Protein AF-A0A661VCV8-F1 (afdb_monomer)

Mean predicted aligned error: 9.8 Å

Radius of gyration: 23.18 Å; Cα contacts (8 Å, |Δi|>4): 156; chains: 1; bounding box: 42×39×89 Å

Foldseek 3Di:
DPPQWDACVVVVHQDDPVHNDHGQQQCAAPPPRHHPVPAPDDFDADSSHTHHPVRLLVVLVVQQVVLVVVVLVPPPCDDDAWRADSRRRDTDGDPPPDCVQVDQDWDWDQDPRNRDIDIDGHDDDDDDDDDDDD

pLDDT: mean 81.24, std 11.81, range [36.97, 94.0]

Nearest PDB structures (foldseek):
  7aoi-assembly1_Bh  TM=5.487E-01  e=4.243E+00  Trypanosoma brucei
  5hyn-assembly7_K  TM=3.309E-01  e=8.741E+00  Homo sapiens

Solvent-accessible surface area (backbone atoms only — not comparable to full-atom values): 8698 Å² total; per-residue (Å²): 131,86,76,80,60,73,25,31,73,83,69,73,47,77,76,44,102,85,48,73,48,60,31,79,88,64,39,27,22,75,84,80,57,52,40,64,88,76,51,94,62,83,55,50,80,47,100,92,46,29,37,42,53,73,59,47,54,47,51,40,48,53,45,23,54,59,39,53,73,66,46,54,91,76,52,80,69,81,59,95,74,45,49,53,38,87,64,50,64,50,76,38,73,68,64,86,84,51,67,72,76,78,43,77,44,75,44,82,42,73,36,88,80,72,74,47,73,44,79,45,76,42,83,80,87,87,86,88,86,86,78,83,88,127

Secondary structure (DSSP, 8-state):
--PPPP-HHHHTPPPBTTB----TTTSB-TTT--BGGG-SSPPEE-SS-EE-HHHHHHHHHHHHHHHHTT-GGGS----SSEEE-TTT-PEEEP-TT-GGGGSS-EEEEE-TTT--EEEEE-------------

Sequence (134 aa):
MKKDKKCYVCEGNTPTWIDHDRCEKHDVCLTCGINRKDLKEPPWGDEKGFVCKSCEEQTVKDKVDSFQATEPEEMDLYSNDKIICPNCGEEHESDGESTAFYSEDSHDFDCGECNTTFVVETRMSFSYQTSIKQ

Structure (mmCIF, N/CA/C/O backbone):
data_AF-A0A661VCV8-F1
#
_entry.id   AF-A0A661VCV8-F1
#
loop_
_atom_site.group_PDB
_atom_site.id
_atom_site.type_symbol
_atom_site.label_atom_id
_atom_site.label_alt_id
_atom_site.label_comp_id
_atom_site.label_asym_id
_atom_site.label_entity_id
_atom_site.label_seq_id
_atom_site.pdbx_PDB_ins_code
_atom_site.Cartn_x
_atom_site.Cartn_y
_atom_site.Cartn_z
_atom_site.occupancy
_atom_site.B_iso_or_equiv
_atom_site.auth_seq_id
_atom_site.auth_comp_id
_atom_site.auth_asym_id
_atom_site.auth_atom_id
_atom_site.pdbx_PDB_model_num
ATOM 1 N N . MET A 1 1 ? -18.941 14.059 36.357 1.00 36.97 1 MET A N 1
ATOM 2 C CA . MET A 1 1 ? -19.836 13.694 35.237 1.00 36.97 1 MET A CA 1
ATOM 3 C C . MET A 1 1 ? -18.977 13.642 33.982 1.00 36.97 1 MET A C 1
ATOM 5 O O . MET A 1 1 ? -18.518 14.691 33.550 1.00 36.97 1 MET A O 1
ATOM 9 N N . LYS A 1 2 ? -18.631 12.449 33.477 1.00 45.84 2 LYS A N 1
ATOM 10 C CA . LYS A 1 2 ? -17.920 12.336 32.194 1.00 45.84 2 LYS A CA 1
ATOM 11 C C . LYS A 1 2 ? -18.946 12.691 31.117 1.00 45.84 2 LYS A C 1
ATOM 13 O O . LYS A 1 2 ? -19.957 12.009 31.033 1.00 45.84 2 LYS A O 1
ATOM 18 N N . LYS A 1 3 ? -18.756 13.806 30.403 1.00 48.12 3 LYS A N 1
ATOM 19 C CA . LYS A 1 3 ? -19.598 14.147 29.249 1.00 48.12 3 LYS A CA 1
ATOM 20 C C . LYS A 1 3 ? -19.466 13.001 28.250 1.00 48.12 3 LYS A C 1
ATOM 22 O O . LYS A 1 3 ? -18.344 12.710 27.834 1.00 48.12 3 LYS A O 1
ATOM 27 N N . ASP A 1 4 ? -20.574 12.352 27.916 1.00 57.50 4 ASP A N 1
ATOM 28 C CA . ASP A 1 4 ? -20.608 11.393 26.820 1.00 57.50 4 ASP A CA 1
ATOM 29 C C . ASP A 1 4 ? -20.127 12.112 25.558 1.00 57.50 4 ASP A C 1
ATOM 31 O O . ASP A 1 4 ? -20.683 13.134 25.149 1.00 57.50 4 ASP A O 1
ATOM 35 N N . LYS A 1 5 ? -19.004 11.643 25.011 1.00 66.75 5 LYS A N 1
ATOM 36 C CA . LYS A 1 5 ? -18.430 12.191 23.784 1.00 66.75 5 LYS A CA 1
ATOM 37 C C . LYS A 1 5 ? -19.461 11.967 22.675 1.00 66.75 5 LYS A C 1
ATOM 39 O O . LYS A 1 5 ? -19.841 10.816 22.446 1.00 66.75 5 LYS A O 1
ATOM 44 N N . LYS A 1 6 ? -19.908 13.042 22.014 1.00 75.12 6 LYS A N 1
ATOM 45 C CA . LYS A 1 6 ? -20.776 12.955 20.833 1.00 75.12 6 LYS A CA 1
ATOM 46 C C . LYS A 1 6 ? -20.076 12.051 19.821 1.00 75.12 6 LYS A C 1
ATOM 48 O O . LYS A 1 6 ? -18.920 12.293 19.485 1.00 75.12 6 LYS A O 1
ATOM 53 N N . CYS A 1 7 ? -20.721 10.957 19.438 1.00 81.50 7 CYS A N 1
ATOM 54 C CA . CYS A 1 7 ? -20.131 9.957 18.561 1.00 81.50 7 CYS A CA 1
ATOM 55 C C . CYS A 1 7 ? -21.087 9.708 17.410 1.00 81.50 7 CYS A C 1
ATOM 57 O O . CYS A 1 7 ? -22.161 9.145 17.616 1.00 81.50 7 CYS A O 1
ATOM 59 N N . TYR A 1 8 ? -20.670 10.089 16.204 1.00 81.38 8 TYR A N 1
ATOM 60 C CA . TYR A 1 8 ? -21.520 9.979 15.021 1.00 81.38 8 TYR A CA 1
ATOM 61 C C . TYR A 1 8 ? -21.944 8.525 14.752 1.00 81.38 8 TYR A C 1
ATOM 63 O O . TYR A 1 8 ? -23.082 8.282 14.368 1.00 81.38 8 TYR A O 1
ATOM 71 N N . VAL A 1 9 ? -21.067 7.555 15.053 1.00 82.12 9 VAL A N 1
ATOM 72 C CA . VAL A 1 9 ? -21.351 6.117 14.917 1.00 82.12 9 VAL A CA 1
ATOM 73 C C . VAL A 1 9 ? -22.461 5.674 15.876 1.00 82.12 9 VAL A C 1
ATOM 75 O O . VAL A 1 9 ? -23.368 4.958 15.466 1.00 82.12 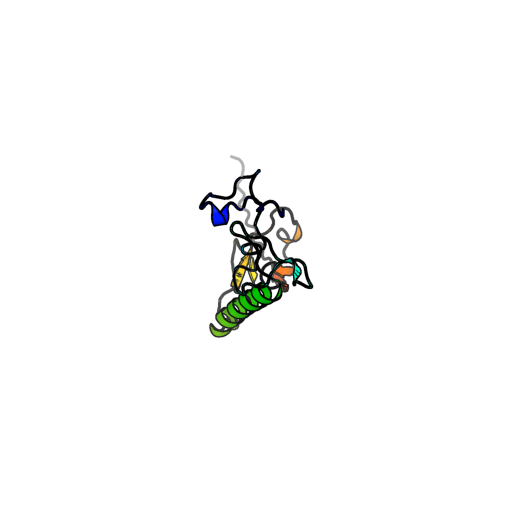9 VAL A O 1
ATOM 78 N N . CYS A 1 10 ? -22.440 6.131 17.137 1.00 84.12 10 CYS A N 1
ATOM 79 C CA . CYS A 1 10 ? -23.518 5.847 18.097 1.00 84.12 10 CYS A CA 1
ATOM 80 C C . CYS A 1 10 ? -24.856 6.448 17.649 1.00 84.12 10 CYS A C 1
ATOM 82 O O . CYS A 1 10 ? -25.910 5.886 17.927 1.00 84.12 10 CYS A O 1
ATOM 84 N N . GLU A 1 11 ? -24.801 7.618 17.016 1.00 82.06 11 GLU A N 1
ATOM 85 C CA . GLU A 1 11 ? -25.975 8.370 16.574 1.00 82.06 11 GLU A CA 1
ATOM 86 C C . GLU A 1 11 ? -26.508 7.894 15.213 1.00 82.06 11 GLU A C 1
ATOM 88 O O . GLU A 1 11 ? -27.559 8.360 14.783 1.00 82.06 11 GLU A O 1
ATOM 93 N N . GLY A 1 12 ? -25.810 6.971 14.539 1.00 77.75 12 GLY A N 1
ATOM 94 C CA . GLY A 1 12 ? -26.161 6.515 13.190 1.00 77.75 12 GLY A CA 1
ATOM 95 C C . GLY A 1 12 ? -25.997 7.595 12.116 1.00 77.75 12 GLY A C 1
ATOM 96 O O . GLY A 1 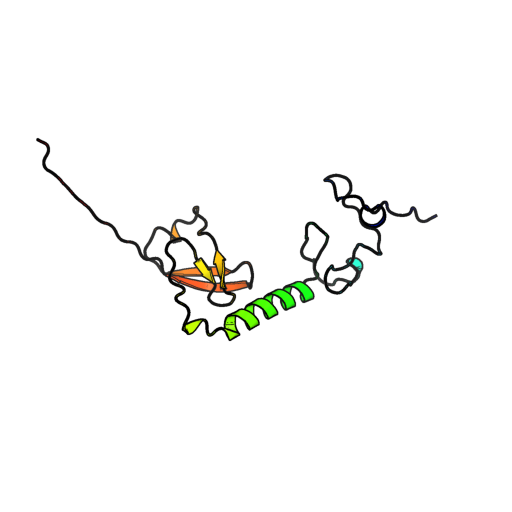12 ? -26.559 7.474 11.030 1.00 77.75 12 GLY A O 1
ATOM 97 N N . ASN A 1 13 ? -25.249 8.654 12.420 1.00 75.31 13 ASN A N 1
ATOM 98 C CA . ASN A 1 13 ? -24.971 9.746 11.499 1.00 75.31 13 ASN A CA 1
ATOM 99 C C . ASN A 1 13 ? -23.813 9.370 10.566 1.00 75.31 13 ASN A C 1
ATOM 101 O O . ASN A 1 13 ? -22.988 8.522 10.893 1.00 75.31 13 ASN A O 1
ATOM 105 N N . THR A 1 14 ? -23.717 10.013 9.406 1.00 70.06 14 THR A N 1
ATOM 106 C CA . THR A 1 14 ? -22.517 9.934 8.563 1.00 70.06 14 THR A CA 1
ATOM 107 C C . THR A 1 14 ? -21.473 10.940 9.049 1.00 70.06 14 THR A C 1
ATOM 109 O O . THR A 1 14 ? -21.850 12.043 9.460 1.00 70.06 14 THR A O 1
ATOM 112 N N . PRO A 1 15 ? -20.174 10.606 8.991 1.00 70.25 15 PRO A N 1
ATOM 113 C CA . PRO A 1 15 ? -19.125 11.542 9.364 1.00 70.25 15 PRO A CA 1
ATOM 114 C C . PRO A 1 15 ? -19.194 12.783 8.466 1.00 70.25 15 PRO A C 1
ATOM 116 O O . PRO A 1 15 ? -19.242 12.682 7.243 1.00 70.25 15 PRO A O 1
ATOM 119 N N . THR A 1 16 ? -19.221 13.964 9.077 1.00 67.38 16 THR A N 1
ATOM 120 C CA . THR A 1 16 ? -19.095 15.243 8.366 1.00 67.38 16 THR A CA 1
ATOM 121 C C . THR A 1 16 ? -17.765 15.872 8.741 1.00 67.38 16 THR A C 1
ATOM 123 O O . THR A 1 16 ? -17.287 15.626 9.843 1.00 67.38 16 THR A O 1
ATOM 126 N N . TRP A 1 17 ? -17.242 16.759 7.891 1.00 62.03 17 TRP A N 1
ATOM 127 C CA . TRP A 1 17 ? -16.016 17.544 8.112 1.00 62.03 17 TRP A CA 1
ATOM 128 C C . TRP A 1 17 ? -15.851 18.170 9.515 1.00 62.03 17 TRP A C 1
ATOM 130 O O . TRP A 1 17 ? -14.728 18.456 9.919 1.00 62.03 17 TRP A O 1
ATOM 140 N N . ILE A 1 18 ? -16.943 18.372 10.267 1.00 57.38 18 ILE A N 1
ATOM 141 C CA . ILE A 1 18 ? -16.952 18.960 11.618 1.00 57.38 18 ILE A CA 1
ATOM 142 C C . ILE A 1 18 ? -17.152 17.903 12.727 1.00 57.38 18 ILE A C 1
ATOM 144 O O . ILE A 1 18 ? -16.649 18.087 13.832 1.00 57.38 18 ILE A O 1
ATOM 148 N N . ASP A 1 19 ? -17.845 16.792 12.460 1.00 62.97 19 ASP A N 1
ATOM 149 C CA . ASP A 1 19 ? -18.248 15.780 13.455 1.00 62.97 19 ASP A CA 1
ATOM 150 C C . ASP A 1 19 ? -17.650 14.395 13.110 1.00 62.97 19 ASP A C 1
ATOM 152 O O . ASP A 1 19 ? -18.359 13.438 12.796 1.00 62.97 19 ASP A O 1
ATOM 156 N N . HIS A 1 20 ? -16.318 14.277 13.178 1.00 68.31 20 HIS A N 1
ATOM 157 C CA . HIS A 1 20 ? -15.589 12.998 13.057 1.00 68.31 20 HIS A CA 1
ATOM 158 C C . HIS A 1 20 ? -15.250 12.359 14.416 1.00 68.31 20 HIS A C 1
ATOM 160 O O . HIS A 1 20 ? -14.548 11.346 14.483 1.00 68.31 20 HIS A O 1
ATOM 166 N N . ASP A 1 21 ? -15.724 12.950 15.515 1.00 75.69 21 ASP A N 1
ATOM 167 C CA . ASP A 1 21 ? -15.408 12.487 16.860 1.00 75.69 21 ASP A CA 1
ATOM 168 C C . ASP A 1 21 ? -16.020 11.105 17.141 1.00 75.69 21 ASP A C 1
ATOM 170 O O . ASP A 1 21 ? -17.193 10.824 16.871 1.00 75.69 21 ASP A O 1
ATOM 174 N N . ARG A 1 22 ? -15.203 10.221 17.721 1.00 81.38 22 ARG A N 1
ATOM 175 C CA . ARG A 1 22 ? -15.603 8.875 18.144 1.00 81.38 22 ARG A CA 1
ATOM 176 C C . ARG A 1 22 ? -15.471 8.716 19.652 1.00 81.38 22 ARG A C 1
ATOM 178 O O . ARG A 1 22 ? -14.547 9.244 20.275 1.00 81.38 22 ARG A O 1
ATOM 185 N N . CYS A 1 23 ? -16.420 7.997 20.252 1.00 86.62 23 CYS A N 1
ATOM 186 C CA . CYS A 1 23 ? -16.311 7.575 21.645 1.00 86.62 23 CYS A CA 1
ATOM 187 C C . CYS A 1 23 ? -15.277 6.448 21.769 1.00 86.62 23 CYS A C 1
ATOM 189 O O . CYS A 1 23 ? -14.937 5.805 20.782 1.00 86.62 23 CYS A O 1
ATOM 191 N N . GLU A 1 24 ? -14.817 6.154 22.987 1.00 84.62 24 GLU A N 1
ATOM 192 C CA . GLU A 1 24 ? -13.804 5.109 23.217 1.00 84.62 24 GLU A CA 1
ATOM 193 C C . GLU A 1 24 ? -14.220 3.732 22.675 1.00 84.62 24 GLU A C 1
ATOM 195 O O . GLU A 1 24 ? -13.364 2.959 22.268 1.00 84.62 24 GLU A O 1
ATOM 200 N N . LYS A 1 25 ? -15.525 3.434 22.610 1.00 85.75 25 LYS A N 1
ATOM 201 C CA . LYS A 1 25 ? -16.030 2.173 22.046 1.00 85.75 25 LYS A CA 1
ATOM 202 C C . LYS A 1 25 ? -15.880 2.079 20.526 1.00 85.75 25 LYS A C 1
ATOM 204 O O . LYS A 1 25 ? -15.775 0.976 20.009 1.00 85.75 25 LYS A O 1
ATOM 209 N N . HIS A 1 26 ? -15.912 3.212 19.828 1.00 85.81 26 HIS A N 1
ATOM 210 C CA . HIS A 1 26 ? -15.831 3.272 18.366 1.00 85.81 26 HIS A CA 1
ATOM 211 C C . HIS A 1 26 ? -14.469 3.767 17.872 1.00 85.81 26 HIS A C 1
ATOM 213 O O . HIS A 1 26 ? -14.183 3.667 16.686 1.00 85.81 26 HIS A O 1
ATOM 219 N N . ASP A 1 27 ? -13.609 4.267 18.761 1.00 88.50 27 ASP A N 1
ATOM 220 C CA . ASP A 1 27 ? -12.214 4.598 18.462 1.00 88.50 27 ASP A CA 1
ATOM 221 C C . ASP A 1 27 ? -11.327 3.341 18.506 1.00 88.50 27 ASP A C 1
ATOM 223 O O . ASP A 1 27 ? -10.350 3.245 19.253 1.00 88.50 27 ASP A O 1
ATOM 227 N N . VAL A 1 28 ? -11.724 2.348 17.710 1.00 91.94 28 VAL A N 1
ATOM 228 C CA . VAL A 1 28 ? -11.111 1.022 17.618 1.00 91.94 28 VAL A CA 1
ATOM 229 C C . VAL A 1 28 ? -10.754 0.681 16.171 1.00 91.94 28 VAL A C 1
ATOM 231 O O . VAL A 1 28 ? -11.357 1.210 15.237 1.00 91.94 28 VAL A O 1
ATOM 234 N N . CYS A 1 29 ? -9.774 -0.204 15.987 1.00 93.00 29 CYS A N 1
ATOM 235 C CA . CYS A 1 29 ? -9.379 -0.707 14.674 1.00 93.00 29 CYS A CA 1
ATOM 236 C C . CYS A 1 29 ? -10.557 -1.421 14.006 1.00 93.00 29 CYS A C 1
ATOM 238 O O . CYS A 1 29 ? -11.195 -2.267 14.634 1.00 93.00 29 CYS A O 1
ATOM 240 N N . LEU A 1 30 ? -10.800 -1.125 12.728 1.00 90.81 30 LEU A N 1
ATOM 241 C CA . LEU A 1 30 ? -11.901 -1.713 11.958 1.00 90.81 30 LEU A CA 1
ATOM 242 C C . LEU A 1 30 ? -11.785 -3.239 11.813 1.00 90.81 30 LEU A C 1
ATOM 244 O O . LEU A 1 30 ? -12.805 -3.918 11.742 1.00 90.81 30 LEU A O 1
ATOM 248 N N . THR A 1 31 ? -10.561 -3.773 11.805 1.00 90.75 31 THR A N 1
ATOM 249 C CA . THR A 1 31 ? -10.299 -5.203 11.588 1.00 90.75 31 THR A CA 1
ATOM 250 C C . THR A 1 31 ? -10.249 -5.990 12.897 1.00 90.75 31 THR A C 1
ATOM 252 O O . THR A 1 31 ? -10.926 -7.004 13.038 1.00 90.75 31 THR A O 1
ATOM 255 N N . CYS A 1 32 ? -9.457 -5.540 13.877 1.00 92.44 32 CYS A N 1
ATOM 256 C CA . CYS A 1 32 ? -9.195 -6.311 15.102 1.00 92.44 32 CYS A CA 1
ATOM 257 C C . CYS A 1 32 ? -9.837 -5.739 16.373 1.00 92.44 32 CYS A C 1
ATOM 259 O O . CYS A 1 32 ? -9.795 -6.384 17.418 1.00 92.44 32 CYS A O 1
ATOM 261 N N . GLY A 1 33 ? -10.404 -4.530 16.321 1.00 91.12 33 GLY A N 1
ATOM 262 C CA . GLY A 1 33 ? -11.072 -3.910 17.467 1.00 91.12 33 GLY A CA 1
ATOM 263 C C . GLY A 1 33 ? -10.150 -3.365 18.566 1.00 91.12 33 GLY A C 1
ATOM 264 O O . GLY A 1 33 ? -10.651 -2.955 19.613 1.00 91.12 33 GLY A O 1
ATOM 265 N N . ILE A 1 34 ? -8.825 -3.324 18.368 1.00 92.81 34 ILE A N 1
ATOM 266 C CA . ILE A 1 34 ? -7.911 -2.689 19.336 1.00 92.81 34 ILE A CA 1
ATOM 267 C C . ILE A 1 34 ? -8.204 -1.190 19.454 1.00 92.81 34 ILE A C 1
ATOM 269 O O . ILE A 1 34 ? -8.436 -0.523 18.444 1.00 92.81 34 ILE A O 1
ATOM 273 N N . ASN A 1 35 ? -8.183 -0.643 20.670 1.00 92.38 35 ASN A N 1
ATOM 274 C CA . ASN A 1 35 ? -8.392 0.786 20.867 1.00 92.38 35 ASN A CA 1
ATOM 275 C C . ASN A 1 35 ? -7.199 1.589 20.345 1.00 92.38 35 ASN A C 1
ATOM 277 O O . ASN A 1 35 ? -6.049 1.195 20.535 1.00 92.38 35 ASN A O 1
ATOM 281 N N . ARG A 1 36 ? -7.460 2.761 19.756 1.00 88.81 36 ARG A N 1
ATOM 282 C CA . ARG A 1 36 ? -6.400 3.656 19.271 1.00 88.81 36 ARG A CA 1
ATOM 283 C C . ARG A 1 36 ? -5.382 4.004 20.359 1.00 88.81 36 ARG A C 1
ATOM 285 O O . ARG A 1 36 ? -4.204 4.157 20.057 1.00 88.81 36 ARG A O 1
ATOM 292 N N . LYS A 1 37 ? -5.823 4.106 21.618 1.00 90.00 37 LYS A N 1
ATOM 293 C CA . LYS A 1 37 ? -4.963 4.402 22.776 1.00 90.00 37 LYS A CA 1
ATOM 294 C C . LYS A 1 37 ? -3.982 3.280 23.120 1.00 90.00 37 LYS A C 1
ATOM 296 O O . LYS A 1 37 ? -2.956 3.561 23.730 1.00 90.00 37 LYS A O 1
ATOM 301 N N . ASP A 1 38 ? -4.300 2.047 22.738 1.00 92.62 38 ASP A N 1
ATOM 302 C CA . ASP A 1 38 ? -3.484 0.863 23.017 1.00 92.62 38 ASP A CA 1
ATOM 303 C C . ASP A 1 38 ? -2.494 0.561 21.876 1.00 92.62 38 ASP A C 1
ATOM 305 O O . ASP A 1 38 ? -1.712 -0.391 21.952 1.00 92.62 38 ASP A O 1
ATOM 309 N N . LEU A 1 39 ? -2.506 1.367 20.808 1.00 90.69 39 LEU A N 1
ATOM 310 C CA . LEU A 1 39 ? -1.574 1.237 19.696 1.00 90.69 39 LEU A CA 1
ATOM 311 C C . LEU A 1 39 ? -0.182 1.744 20.064 1.00 90.69 39 LEU A C 1
ATOM 313 O O . LEU A 1 39 ? -0.014 2.808 20.657 1.00 90.69 39 LEU A O 1
ATOM 317 N N . LYS A 1 40 ? 0.832 0.993 19.630 1.00 90.44 40 LYS A N 1
ATOM 318 C CA . LYS A 1 40 ? 2.243 1.390 19.740 1.00 90.44 40 LYS A CA 1
ATOM 319 C C . LYS A 1 40 ? 2.704 2.275 18.583 1.00 90.44 40 LYS A C 1
ATOM 321 O O . LYS A 1 40 ? 3.683 2.997 18.724 1.00 90.44 40 LYS A O 1
ATOM 326 N N . GLU A 1 41 ? 2.011 2.198 17.453 1.00 91.94 41 GLU A N 1
ATOM 327 C CA . GLU A 1 41 ? 2.378 2.838 16.192 1.00 91.94 41 GLU A CA 1
ATOM 328 C C . GLU A 1 41 ? 1.170 3.577 15.602 1.00 91.94 41 GLU A C 1
ATOM 330 O O . GLU A 1 41 ? 0.026 3.190 15.875 1.00 91.94 41 GLU A O 1
ATOM 335 N N . PRO A 1 42 ? 1.397 4.651 14.824 1.00 89.69 42 PRO A N 1
ATOM 336 C CA . PRO A 1 42 ? 0.313 5.403 14.209 1.00 89.69 42 PRO A CA 1
ATOM 337 C C . PRO A 1 42 ? -0.494 4.502 13.256 1.00 89.69 42 PRO A C 1
ATOM 339 O O . PRO A 1 42 ? 0.097 3.810 12.429 1.00 89.69 42 PRO A O 1
ATOM 342 N N . PRO A 1 43 ? -1.833 4.478 13.368 1.00 91.50 43 PRO A N 1
ATOM 343 C CA . PRO A 1 43 ? -2.676 3.710 12.463 1.00 91.50 43 PRO A CA 1
ATOM 344 C C . PRO A 1 43 ? -2.940 4.454 11.151 1.00 91.50 43 PRO A C 1
ATOM 346 O O . PRO A 1 43 ? -2.927 5.687 11.115 1.00 91.50 43 PRO A O 1
ATOM 349 N N . TRP A 1 44 ? -3.317 3.705 10.120 1.00 88.62 44 TRP A N 1
ATOM 350 C CA . TRP A 1 44 ? -3.799 4.249 8.854 1.00 88.62 44 TRP A CA 1
ATOM 351 C C . TRP A 1 44 ? -5.249 4.705 8.981 1.00 88.62 44 TRP A C 1
ATOM 353 O O . TRP A 1 44 ? -6.090 3.983 9.520 1.00 88.62 44 TRP A O 1
ATOM 363 N N . GLY A 1 45 ? -5.532 5.932 8.544 1.00 85.50 45 GLY A N 1
ATOM 364 C CA . GLY A 1 45 ? -6.876 6.503 8.558 1.00 85.50 45 GLY A CA 1
ATOM 365 C C . GLY A 1 45 ? -7.697 6.031 7.362 1.00 85.50 45 GLY A C 1
ATOM 366 O O . GLY A 1 45 ? -7.207 6.031 6.243 1.00 85.50 45 GLY A O 1
ATOM 367 N N . ASP A 1 46 ? -8.951 5.685 7.616 1.00 81.31 46 ASP A N 1
ATOM 368 C CA . ASP A 1 46 ? -9.954 5.317 6.620 1.00 81.31 46 ASP A CA 1
ATOM 369 C C . ASP A 1 46 ? -11.183 6.226 6.795 1.00 81.31 46 ASP A C 1
ATOM 371 O O . ASP A 1 46 ? -11.416 6.762 7.886 1.00 81.31 46 ASP A O 1
ATOM 375 N N . GLU A 1 47 ? -12.003 6.380 5.754 1.00 79.00 47 GLU A N 1
ATOM 376 C CA . GLU A 1 47 ? -13.265 7.131 5.813 1.00 79.00 47 GLU A CA 1
ATOM 377 C C . GLU A 1 47 ? -14.149 6.670 6.987 1.00 79.00 47 GLU A C 1
ATOM 379 O O . GLU A 1 47 ? -14.744 7.479 7.707 1.00 79.00 47 GLU A O 1
ATOM 384 N N . LYS A 1 48 ? -14.183 5.355 7.234 1.00 79.06 48 LYS A N 1
ATOM 385 C CA . LYS A 1 48 ? -14.981 4.730 8.297 1.00 79.06 48 LYS A CA 1
ATOM 386 C C . LYS A 1 48 ? -14.226 4.645 9.617 1.00 79.06 48 LYS A C 1
ATOM 388 O O . LYS A 1 48 ? -14.843 4.571 10.683 1.00 79.06 48 LYS A O 1
ATOM 393 N N . GLY A 1 49 ? -12.896 4.705 9.590 1.00 86.44 49 GLY A N 1
ATOM 394 C CA . GLY A 1 49 ? -12.111 4.730 10.812 1.00 86.44 49 GLY A CA 1
ATOM 395 C C . GLY A 1 49 ? -10.620 4.623 10.694 1.00 86.44 49 GLY A C 1
ATOM 396 O O . GLY A 1 49 ? -9.978 5.563 10.241 1.00 86.44 49 GLY A O 1
ATOM 397 N N . PHE A 1 50 ? -10.052 3.598 11.304 1.00 90.88 50 PHE A N 1
ATOM 398 C CA . PHE A 1 50 ? -8.630 3.361 11.180 1.00 90.88 50 PHE A CA 1
ATOM 399 C C . PHE A 1 50 ? -8.351 1.870 11.187 1.00 90.88 50 PHE A C 1
ATOM 401 O O . PHE A 1 50 ? -9.073 1.087 11.811 1.00 90.88 50 PHE A O 1
ATOM 408 N N . VAL A 1 51 ? -7.263 1.501 10.534 1.00 92.62 51 VAL A N 1
ATOM 409 C CA . VAL A 1 51 ? -6.702 0.158 10.576 1.00 92.62 51 VAL A CA 1
ATOM 410 C C . VAL A 1 51 ? -5.359 0.257 11.287 1.00 92.62 51 VAL A C 1
ATOM 412 O O . VAL A 1 51 ? -4.562 1.160 11.032 1.00 92.62 51 VAL A O 1
ATOM 415 N N . CYS A 1 52 ? -5.129 -0.610 12.274 1.00 94.00 52 CYS A N 1
ATOM 416 C CA . CYS A 1 52 ? -3.837 -0.644 12.947 1.00 94.00 52 CYS A CA 1
ATOM 417 C C . CYS A 1 52 ? -2.773 -1.215 12.011 1.00 94.00 52 CYS A C 1
ATOM 419 O O . CYS A 1 52 ? -3.079 -2.093 11.208 1.00 94.00 52 CYS A O 1
ATOM 421 N N . LYS A 1 53 ? -1.526 -0.766 12.173 1.00 91.50 53 LYS A N 1
ATOM 422 C CA . LYS A 1 53 ? -0.403 -1.167 11.320 1.00 91.50 53 LYS A CA 1
ATOM 423 C C . LYS A 1 53 ? -0.307 -2.682 11.118 1.00 91.50 53 LYS A C 1
ATOM 425 O O . LYS A 1 53 ? -0.290 -3.139 9.993 1.00 91.50 53 LYS A O 1
ATOM 430 N N . SER A 1 54 ? -0.407 -3.475 12.184 1.00 92.19 54 SER A N 1
ATOM 431 C CA . SER A 1 54 ? -0.361 -4.941 12.066 1.00 92.19 54 SER A CA 1
ATOM 432 C C . SER A 1 54 ? -1.492 -5.558 11.232 1.00 92.19 54 SER A C 1
ATOM 434 O O . SER A 1 54 ? -1.298 -6.598 10.613 1.00 92.19 54 SER A O 1
ATOM 436 N N . CYS A 1 55 ? -2.690 -4.963 11.233 1.00 92.94 55 CYS A N 1
ATOM 437 C CA . CYS A 1 55 ? -3.802 -5.445 10.408 1.00 92.94 55 CYS A CA 1
ATOM 438 C C . CYS A 1 55 ? -3.639 -5.017 8.951 1.00 92.94 55 CYS A C 1
ATOM 440 O O . CYS A 1 55 ? -4.030 -5.759 8.055 1.00 92.94 55 CYS A O 1
ATOM 442 N N . GLU A 1 56 ? -3.073 -3.836 8.723 1.00 91.25 56 GLU A N 1
ATOM 443 C CA . GLU A 1 56 ? -2.731 -3.369 7.385 1.00 91.25 56 GLU A CA 1
ATOM 444 C C . GLU A 1 56 ? -1.608 -4.230 6.790 1.00 91.25 56 GLU A C 1
ATOM 446 O O . GLU A 1 56 ? -1.827 -4.839 5.751 1.00 91.25 56 GLU A O 1
ATOM 451 N N . GLU A 1 57 ? -0.511 -4.453 7.517 1.00 90.81 57 GLU A N 1
ATOM 452 C CA . GLU A 1 57 ? 0.571 -5.370 7.123 1.00 90.81 57 GLU A CA 1
ATOM 453 C C . GLU A 1 57 ? 0.064 -6.788 6.819 1.00 90.81 57 GLU A C 1
ATOM 455 O O . GLU A 1 57 ? 0.509 -7.413 5.858 1.00 90.81 57 GLU A O 1
ATOM 460 N N . GLN A 1 58 ? -0.887 -7.307 7.606 1.00 91.44 58 GLN A N 1
ATOM 461 C CA . GLN A 1 58 ? -1.492 -8.610 7.326 1.00 91.44 58 GLN A CA 1
ATOM 462 C C . GLN A 1 58 ? -2.323 -8.588 6.038 1.00 91.44 58 GLN A C 1
ATOM 464 O O . GLN A 1 58 ? -2.233 -9.519 5.250 1.00 91.44 58 GLN A O 1
ATOM 469 N N . THR A 1 59 ? -3.091 -7.524 5.800 1.00 89.62 59 THR A N 1
ATOM 470 C CA . THR A 1 59 ? -3.898 -7.379 4.578 1.00 89.62 59 THR A CA 1
ATOM 471 C C . THR A 1 59 ? -3.005 -7.288 3.340 1.00 89.62 59 THR A C 1
ATOM 473 O O . THR A 1 59 ? -3.264 -7.952 2.337 1.00 89.62 59 THR A O 1
ATOM 476 N N . VAL A 1 60 ? -1.920 -6.513 3.425 1.00 89.94 60 VAL A N 1
ATOM 477 C CA . VAL A 1 60 ? -0.892 -6.418 2.381 1.00 89.94 60 VAL A CA 1
ATOM 478 C C . VAL A 1 60 ? -0.269 -7.786 2.128 1.00 89.94 60 VAL A C 1
ATOM 480 O O . VAL A 1 60 ? -0.152 -8.208 0.980 1.00 89.94 60 VAL A O 1
ATOM 483 N N . LYS A 1 61 ? 0.083 -8.510 3.194 1.00 91.62 61 LYS A N 1
ATOM 484 C CA . LYS A 1 61 ? 0.639 -9.855 3.081 1.00 91.62 61 LYS A CA 1
ATOM 485 C C . LYS A 1 61 ? -0.332 -10.823 2.410 1.00 91.62 61 LYS A C 1
ATOM 487 O O . LYS A 1 61 ? 0.078 -11.533 1.504 1.00 91.62 61 LYS A O 1
ATOM 492 N N . ASP A 1 62 ? -1.602 -10.823 2.800 1.00 90.62 62 ASP A N 1
ATOM 493 C CA . ASP A 1 62 ? -2.617 -11.697 2.206 1.00 90.62 62 ASP A CA 1
ATOM 494 C C . ASP A 1 62 ? -2.805 -11.396 0.706 1.00 90.62 62 ASP A C 1
ATOM 496 O O . ASP A 1 62 ? -2.960 -12.315 -0.099 1.00 90.62 62 ASP A O 1
ATOM 500 N N . LYS A 1 63 ? -2.734 -10.115 0.310 1.00 87.75 63 LYS A N 1
ATOM 501 C CA . LYS A 1 63 ? -2.763 -9.684 -1.098 1.00 87.75 63 LYS A CA 1
ATOM 502 C C . LYS A 1 63 ? -1.543 -10.192 -1.869 1.00 87.75 63 LYS A C 1
ATOM 504 O O . LYS A 1 63 ? -1.706 -10.759 -2.948 1.00 87.75 63 LYS A O 1
ATOM 509 N N . VAL A 1 64 ? -0.344 -10.029 -1.307 1.00 89.50 64 VAL A N 1
ATOM 510 C CA . VAL A 1 64 ? 0.907 -10.545 -1.887 1.00 89.50 64 VAL A CA 1
ATOM 511 C C . VAL A 1 64 ? 0.841 -12.063 -2.025 1.00 89.50 64 VAL A C 1
ATOM 513 O O . VAL A 1 64 ? 1.032 -12.573 -3.121 1.00 89.50 64 VAL A O 1
ATOM 516 N N . ASP A 1 65 ? 0.499 -12.787 -0.960 1.00 90.06 65 ASP A N 1
ATOM 517 C CA . ASP A 1 65 ? 0.418 -14.249 -0.964 1.00 90.06 65 ASP A CA 1
ATOM 518 C C . ASP A 1 65 ? -0.604 -14.741 -2.008 1.00 90.06 65 ASP A C 1
ATOM 520 O O . ASP A 1 65 ? -0.334 -15.688 -2.749 1.00 90.06 65 ASP A O 1
ATOM 524 N N . SER A 1 66 ? -1.753 -14.063 -2.129 1.00 87.38 66 SER A N 1
ATOM 525 C CA . SER A 1 66 ? -2.761 -14.373 -3.148 1.00 87.38 66 SER A CA 1
ATOM 526 C C . SER A 1 66 ? -2.261 -14.135 -4.573 1.00 87.38 66 SER A C 1
ATOM 528 O O . SER A 1 66 ? -2.623 -14.899 -5.464 1.00 87.38 66 SER A O 1
ATOM 530 N N . PHE A 1 67 ? -1.476 -13.085 -4.808 1.00 86.81 67 PHE A N 1
ATOM 531 C CA . PHE A 1 67 ? -0.912 -12.787 -6.123 1.00 86.81 67 PHE A CA 1
ATOM 532 C C . PHE A 1 67 ? 0.222 -13.759 -6.475 1.00 86.81 67 PHE A C 1
ATOM 534 O O . PHE A 1 67 ? 0.238 -14.339 -7.557 1.00 86.81 67 PHE A O 1
ATOM 541 N N . GLN A 1 68 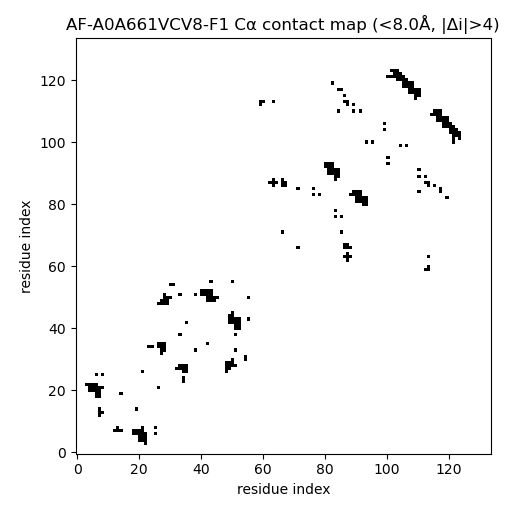? 1.127 -14.029 -5.537 1.00 84.00 68 GLN A N 1
ATOM 542 C CA . GLN A 1 68 ? 2.237 -14.966 -5.727 1.00 84.00 68 GLN A CA 1
ATOM 543 C C . GLN A 1 68 ? 1.746 -16.402 -5.971 1.00 84.00 68 GLN A C 1
ATOM 545 O O . GLN A 1 68 ? 2.352 -17.142 -6.742 1.00 84.00 68 GLN A O 1
ATOM 550 N N . ALA A 1 69 ? 0.602 -16.788 -5.396 1.00 85.50 69 ALA A N 1
ATOM 551 C CA . ALA A 1 69 ? -0.038 -18.074 -5.673 1.00 85.50 69 ALA A CA 1
ATOM 552 C C . ALA A 1 69 ? -0.537 -18.234 -7.124 1.00 85.50 69 ALA A C 1
ATOM 554 O O . ALA A 1 69 ? -0.888 -19.346 -7.515 1.00 85.50 69 ALA A O 1
ATOM 555 N N . THR A 1 70 ? -0.584 -17.153 -7.912 1.00 76.75 70 THR A N 1
ATOM 556 C CA . THR A 1 70 ? -0.986 -17.174 -9.329 1.00 76.75 70 THR A CA 1
ATOM 557 C C . THR A 1 70 ? 0.187 -17.270 -10.313 1.00 76.75 70 THR A C 1
ATOM 559 O O . THR A 1 70 ? -0.033 -17.101 -11.505 1.00 76.75 70 THR A O 1
ATOM 562 N N . GLU A 1 71 ? 1.402 -17.567 -9.830 1.00 67.12 71 GLU A N 1
ATOM 563 C CA . GLU A 1 71 ? 2.638 -17.685 -10.630 1.00 67.12 71 GLU A CA 1
ATOM 564 C C . GLU A 1 71 ? 2.926 -16.418 -11.464 1.00 67.12 71 GLU A C 1
ATOM 566 O O . GLU A 1 71 ? 2.845 -16.421 -12.691 1.00 67.12 71 GLU A O 1
ATOM 571 N N . PRO A 1 72 ? 3.284 -15.295 -10.812 1.00 62.03 72 PRO A N 1
ATOM 572 C CA . PRO A 1 72 ? 3.476 -14.009 -11.484 1.00 62.03 72 PRO A CA 1
ATOM 573 C C . PRO A 1 72 ? 4.632 -13.985 -12.488 1.00 62.03 72 PRO A C 1
ATOM 575 O O . PRO A 1 72 ? 4.667 -13.117 -13.352 1.00 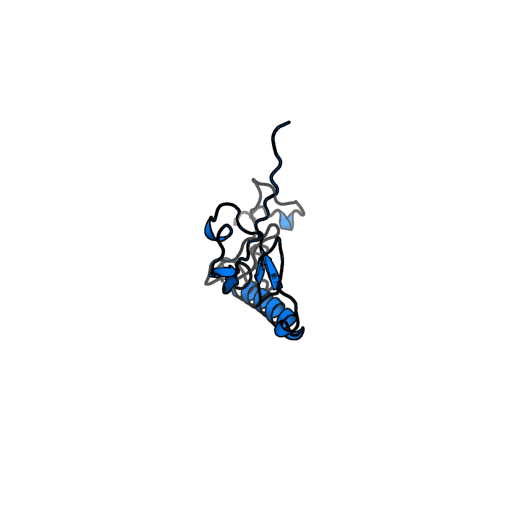62.03 72 PRO A O 1
ATOM 578 N N . GLU A 1 73 ? 5.552 -14.944 -12.413 1.00 61.44 73 GLU A N 1
ATOM 579 C CA . GLU A 1 73 ? 6.596 -15.158 -13.419 1.00 61.44 73 GLU A CA 1
ATOM 580 C C . GLU A 1 73 ? 6.048 -15.624 -14.783 1.00 61.44 73 GLU A C 1
ATOM 582 O O . GLU A 1 73 ? 6.718 -15.439 -15.799 1.00 61.44 73 GLU A O 1
ATOM 587 N N . GLU A 1 74 ? 4.818 -16.151 -14.830 1.00 59.62 74 GLU A N 1
ATOM 588 C CA . GLU A 1 74 ? 4.085 -16.421 -16.073 1.00 59.62 74 GLU A CA 1
ATOM 589 C C . GLU A 1 74 ? 3.161 -15.264 -16.497 1.00 59.62 74 GLU A C 1
ATOM 591 O O . GLU A 1 74 ? 2.619 -15.282 -17.607 1.00 59.62 74 GLU A O 1
ATOM 596 N N . MET A 1 75 ? 2.972 -14.243 -15.649 1.00 65.44 75 MET A N 1
ATOM 597 C CA . MET A 1 75 ? 2.195 -13.058 -16.010 1.00 65.44 75 MET A CA 1
ATOM 598 C C . MET A 1 75 ? 3.028 -12.107 -16.866 1.00 65.44 75 MET A C 1
ATOM 600 O O . MET A 1 75 ? 4.127 -11.693 -16.503 1.00 65.44 75 MET A O 1
ATOM 604 N N . ASP A 1 76 ? 2.462 -11.715 -18.006 1.00 73.94 76 ASP A N 1
ATOM 605 C CA . ASP A 1 76 ? 3.023 -10.651 -18.828 1.00 73.94 76 ASP A CA 1
ATOM 606 C C . ASP A 1 76 ? 2.796 -9.303 -18.129 1.00 73.94 76 ASP A C 1
ATOM 608 O O . ASP A 1 76 ? 1.747 -8.675 -18.265 1.00 73.94 76 ASP A O 1
ATOM 612 N N . LEU A 1 77 ? 3.779 -8.881 -17.330 1.00 81.19 77 LEU A N 1
ATOM 613 C CA . LEU A 1 77 ? 3.787 -7.579 -16.653 1.00 81.19 77 LEU A CA 1
ATOM 614 C C . LEU A 1 77 ? 4.169 -6.430 -17.602 1.00 81.19 77 LEU A C 1
ATOM 616 O O . LEU A 1 77 ? 4.349 -5.293 -17.163 1.00 81.19 77 LEU A O 1
ATOM 620 N N . TYR A 1 78 ? 4.302 -6.707 -18.904 1.00 81.88 78 TYR A N 1
ATOM 621 C CA . TYR A 1 78 ? 4.472 -5.680 -19.917 1.00 81.88 78 TYR A CA 1
ATOM 622 C C . TYR A 1 78 ? 3.179 -4.876 -20.082 1.00 81.88 78 TYR A C 1
ATOM 624 O O . TYR A 1 78 ? 2.144 -5.383 -20.512 1.00 81.88 78 TYR A O 1
ATOM 632 N N . SER A 1 79 ? 3.255 -3.581 -19.790 1.00 80.62 79 SER A N 1
ATOM 633 C CA . SER A 1 79 ? 2.162 -2.639 -20.002 1.00 80.62 79 SER A CA 1
ATOM 634 C C . SER A 1 79 ? 2.671 -1.368 -20.679 1.00 80.62 79 SER A C 1
ATOM 636 O O . SER A 1 79 ? 3.847 -1.022 -20.586 1.00 80.62 79 SER A O 1
ATOM 638 N N . ASN A 1 80 ? 1.783 -0.699 -21.419 1.00 76.00 80 ASN A N 1
ATOM 639 C CA . ASN A 1 80 ? 2.110 0.519 -22.168 1.00 76.00 80 ASN A CA 1
ATOM 640 C C . ASN A 1 80 ? 1.738 1.799 -21.410 1.00 76.00 80 ASN A C 1
ATOM 642 O O . ASN A 1 80 ? 2.203 2.875 -21.775 1.00 76.00 80 ASN A O 1
ATOM 646 N N . ASP A 1 81 ? 0.872 1.697 -20.404 1.00 79.88 81 ASP A N 1
ATOM 647 C CA . ASP A 1 81 ? 0.263 2.833 -19.710 1.00 79.88 81 ASP A CA 1
ATOM 648 C C . ASP A 1 81 ? 0.364 2.740 -18.184 1.00 79.88 81 ASP A C 1
ATOM 650 O O . ASP A 1 81 ? 0.121 3.733 -17.498 1.00 79.88 81 ASP A O 1
ATOM 654 N N . LYS A 1 82 ? 0.735 1.572 -17.644 1.00 85.94 82 LYS A N 1
ATOM 655 C CA . LYS A 1 82 ? 0.788 1.331 -16.199 1.00 85.94 82 LYS A CA 1
ATOM 656 C C . LYS A 1 82 ? 2.069 0.635 -15.782 1.00 85.94 82 LYS A C 1
ATOM 658 O O . LYS A 1 82 ? 2.649 -0.139 -16.537 1.00 85.94 82 LYS A O 1
ATOM 663 N N . ILE A 1 83 ? 2.459 0.868 -14.539 1.00 87.81 83 ILE A N 1
ATOM 664 C CA . ILE A 1 83 ? 3.545 0.153 -13.881 1.00 87.81 83 ILE A CA 1
ATOM 665 C C . ILE A 1 83 ? 2.901 -0.893 -12.980 1.00 87.81 83 ILE A C 1
ATOM 667 O O . ILE A 1 83 ? 2.221 -0.542 -12.019 1.00 87.81 83 ILE A O 1
ATOM 671 N N . ILE A 1 84 ? 3.092 -2.172 -13.287 1.00 89.50 84 ILE A N 1
ATOM 672 C CA . ILE A 1 84 ? 2.496 -3.260 -12.509 1.00 89.50 84 ILE A CA 1
ATOM 673 C C . ILE A 1 84 ? 3.530 -3.767 -11.507 1.00 89.50 84 ILE A C 1
ATOM 675 O O . ILE A 1 84 ? 4.626 -4.177 -11.891 1.00 89.50 84 ILE A O 1
ATOM 679 N N . CYS A 1 85 ? 3.196 -3.745 -10.217 1.00 90.69 85 CYS A N 1
ATOM 680 C CA . CYS A 1 85 ? 4.081 -4.250 -9.178 1.00 90.69 85 CYS A CA 1
ATOM 681 C C . CYS A 1 85 ? 4.234 -5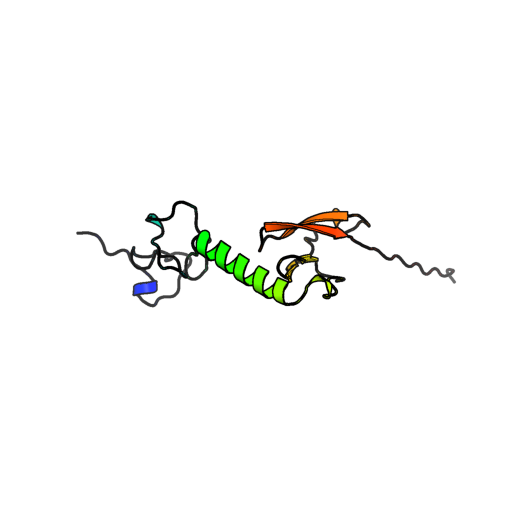.779 -9.301 1.00 90.69 85 CYS A C 1
ATOM 683 O O . CYS A 1 85 ? 3.251 -6.502 -9.121 1.00 90.69 85 CYS A O 1
ATOM 685 N N . PRO A 1 86 ? 5.456 -6.310 -9.489 1.00 89.44 86 PRO A N 1
ATOM 686 C CA . PRO A 1 86 ? 5.681 -7.750 -9.630 1.00 89.44 86 PRO A CA 1
ATOM 687 C C . PRO A 1 86 ? 5.484 -8.529 -8.322 1.00 89.44 86 PRO A C 1
ATOM 689 O O . PRO A 1 86 ? 5.454 -9.757 -8.331 1.00 89.44 86 PRO A O 1
ATOM 692 N N . ASN A 1 87 ? 5.377 -7.840 -7.181 1.00 89.06 87 ASN A N 1
ATOM 693 C CA . ASN A 1 87 ? 5.209 -8.484 -5.882 1.00 89.06 87 ASN A CA 1
ATOM 694 C C . ASN A 1 87 ? 3.734 -8.638 -5.479 1.00 89.06 87 ASN A C 1
ATOM 696 O O . ASN A 1 87 ? 3.354 -9.684 -4.958 1.00 89.06 87 ASN A O 1
ATOM 700 N N . CYS A 1 88 ? 2.905 -7.616 -5.714 1.00 90.00 88 CYS A N 1
ATOM 701 C CA . CYS A 1 88 ? 1.509 -7.594 -5.256 1.00 90.00 88 CYS A CA 1
ATOM 702 C C . CYS A 1 88 ? 0.465 -7.381 -6.364 1.00 90.00 88 CYS A C 1
ATOM 704 O O . CYS A 1 88 ? -0.728 -7.376 -6.061 1.00 90.00 88 CYS A O 1
ATOM 706 N N . GLY A 1 89 ? 0.896 -7.178 -7.614 1.00 88.31 89 GLY A N 1
ATOM 707 C CA . GLY A 1 89 ? 0.019 -6.959 -8.764 1.00 88.31 89 GLY A CA 1
ATOM 708 C C . GLY A 1 89 ? -0.643 -5.583 -8.829 1.00 88.31 89 GLY A C 1
ATOM 709 O O . GLY A 1 89 ? -1.498 -5.378 -9.684 1.00 88.31 89 GLY A O 1
ATOM 710 N N . GLU A 1 90 ? -0.293 -4.650 -7.938 1.00 90.56 90 GLU A N 1
ATOM 711 C CA . GLU A 1 90 ? -0.856 -3.298 -7.973 1.00 90.56 90 GLU A CA 1
ATOM 712 C C . GLU A 1 90 ? -0.475 -2.575 -9.265 1.00 90.56 90 GLU A C 1
ATOM 714 O O . GLU A 1 90 ? 0.691 -2.570 -9.664 1.00 90.56 90 GLU A O 1
ATOM 719 N N . GLU A 1 91 ? -1.457 -1.933 -9.889 1.00 90.75 91 GLU A N 1
ATOM 720 C CA . GLU A 1 91 ? -1.240 -1.064 -11.034 1.00 90.75 91 GLU A CA 1
ATOM 721 C C . GLU A 1 91 ? -1.017 0.374 -10.558 1.00 90.75 91 GLU A C 1
ATOM 723 O O . GLU A 1 91 ? -1.894 0.992 -9.959 1.00 90.75 91 GLU A O 1
ATOM 728 N N . HIS A 1 92 ? 0.143 0.932 -10.871 1.00 86.50 92 HIS A N 1
ATOM 729 C CA . HIS A 1 92 ? 0.460 2.326 -10.613 1.00 86.50 92 HIS A CA 1
ATOM 730 C C . HIS A 1 92 ? 0.356 3.135 -11.906 1.00 86.50 92 HIS A C 1
ATOM 732 O O . HIS A 1 92 ? 0.840 2.714 -12.962 1.00 86.50 92 HIS A O 1
ATOM 738 N N . GLU A 1 93 ? -0.245 4.321 -11.823 1.00 82.06 93 GLU A N 1
ATOM 739 C CA . GLU A 1 93 ? -0.109 5.314 -12.886 1.00 82.06 93 GLU A CA 1
ATOM 740 C C . GLU A 1 93 ? 1.331 5.842 -12.886 1.00 82.06 93 GLU A C 1
ATOM 742 O O . GLU A 1 93 ? 1.910 6.078 -11.821 1.00 82.06 93 GLU A O 1
ATOM 747 N N . SER A 1 94 ? 1.933 6.022 -14.068 1.00 69.38 94 SER A N 1
ATOM 748 C CA . SER A 1 94 ? 3.222 6.709 -14.136 1.00 69.38 94 SER A CA 1
ATOM 749 C C . SER A 1 94 ? 2.997 8.144 -13.674 1.00 69.38 94 SER A C 1
ATOM 751 O O . SER A 1 94 ? 2.216 8.867 -14.301 1.00 69.38 94 SER A O 1
ATOM 753 N N . ASP A 1 95 ? 3.653 8.561 -12.596 1.00 62.72 95 ASP A N 1
ATOM 754 C CA . ASP A 1 95 ? 3.571 9.946 -12.150 1.00 62.72 95 ASP A CA 1
ATOM 755 C C . ASP A 1 95 ? 4.159 10.833 -13.256 1.00 62.72 95 ASP A C 1
ATOM 757 O O . ASP A 1 95 ? 5.370 10.842 -13.501 1.00 62.72 95 ASP A O 1
ATOM 761 N N . GLY A 1 96 ? 3.279 11.507 -14.002 1.00 52.97 96 GLY A N 1
ATOM 762 C CA . GLY A 1 96 ? 3.610 12.204 -15.247 1.00 52.97 96 GLY A CA 1
ATOM 763 C C . GLY A 1 96 ? 4.607 13.355 -15.077 1.00 52.97 96 GLY A C 1
ATOM 764 O O . GLY A 1 96 ? 5.053 13.920 -16.075 1.00 52.97 96 GLY A O 1
ATOM 765 N N . GLU A 1 97 ? 4.960 13.688 -13.833 1.00 50.81 97 GLU A N 1
ATOM 766 C CA . GLU A 1 97 ? 5.962 14.680 -13.442 1.00 50.81 97 GLU A CA 1
ATOM 767 C C . GLU A 1 97 ? 7.407 14.155 -13.522 1.00 50.81 97 GLU A C 1
ATOM 769 O O . GLU A 1 97 ? 8.346 14.947 -13.640 1.00 50.81 97 GLU A O 1
ATOM 774 N N . SER A 1 98 ? 7.627 12.835 -13.480 1.00 59.25 98 SER A N 1
ATOM 775 C CA . SER A 1 98 ? 8.982 12.281 -13.496 1.00 59.25 98 SER A CA 1
ATOM 776 C C . SER A 1 98 ? 9.498 12.116 -14.925 1.00 59.25 98 SER A C 1
ATOM 778 O O . SER A 1 98 ? 9.021 11.288 -15.703 1.00 59.25 98 SER A O 1
ATOM 780 N N . THR A 1 99 ? 10.553 12.862 -15.270 1.00 59.62 99 THR A N 1
ATOM 781 C CA . THR A 1 99 ? 11.243 12.726 -16.564 1.00 59.62 99 THR A CA 1
ATOM 782 C C . THR A 1 99 ? 11.889 11.352 -16.758 1.00 59.62 99 THR A C 1
ATOM 784 O O . THR A 1 99 ? 12.240 11.020 -17.885 1.00 59.62 99 THR A O 1
ATOM 787 N N . ALA A 1 100 ? 12.034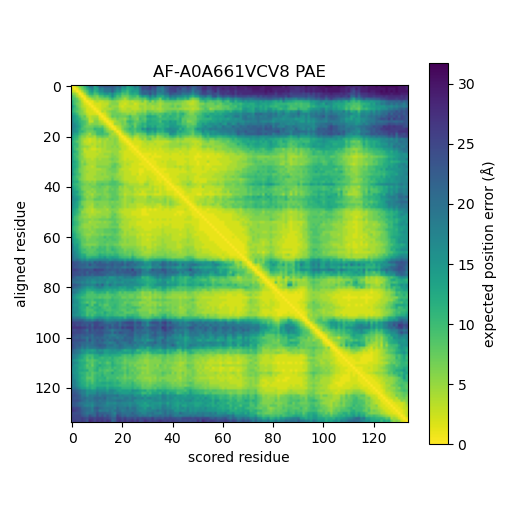 10.557 -15.688 1.00 62.00 100 ALA A N 1
ATOM 788 C CA . ALA A 1 100 ? 12.608 9.211 -15.732 1.00 62.00 100 ALA A CA 1
ATOM 789 C C . ALA A 1 100 ? 11.762 8.225 -16.556 1.00 62.00 100 ALA A C 1
ATOM 791 O O . ALA A 1 100 ? 12.299 7.250 -17.069 1.00 62.00 100 ALA A O 1
ATOM 792 N N . PHE A 1 101 ? 10.463 8.497 -16.736 1.00 67.25 101 PHE A N 1
ATOM 793 C CA . PHE A 1 101 ? 9.591 7.674 -17.582 1.00 67.25 101 PHE A CA 1
ATOM 794 C C . PHE A 1 101 ? 9.619 8.069 -19.068 1.00 67.25 101 PHE A C 1
ATOM 796 O O . PHE A 1 101 ? 9.063 7.362 -19.906 1.00 67.25 101 PHE A O 1
ATOM 803 N N . TYR A 1 102 ? 10.271 9.188 -19.407 1.00 67.00 102 TYR A N 1
ATOM 804 C CA . TYR A 1 102 ? 10.385 9.713 -20.774 1.00 67.00 102 TYR A CA 1
ATOM 805 C C . TYR A 1 102 ? 11.781 9.506 -21.386 1.00 67.00 102 TYR A C 1
ATOM 807 O O . TYR A 1 102 ? 12.116 10.141 -22.390 1.00 67.00 102 TYR A O 1
ATOM 815 N N . SER A 1 103 ? 12.601 8.642 -20.789 1.00 68.38 103 SER A N 1
ATOM 816 C CA . SER A 1 103 ? 13.858 8.148 -21.355 1.00 68.38 103 SER A CA 1
ATOM 817 C C . SER A 1 103 ? 13.857 6.620 -21.370 1.00 68.38 103 SER A C 1
ATOM 819 O O . SER A 1 103 ? 13.101 6.005 -20.624 1.00 68.38 103 SER A O 1
ATOM 821 N N . GLU A 1 104 ? 14.642 5.998 -22.253 1.00 76.75 104 GLU A N 1
ATOM 822 C CA . GLU A 1 104 ? 14.848 4.542 -22.261 1.00 76.75 104 GLU A CA 1
ATOM 823 C C . GLU A 1 104 ? 15.903 4.172 -21.217 1.00 76.75 104 GLU A C 1
ATOM 825 O O . GLU A 1 104 ? 17.092 4.113 -21.528 1.00 76.75 104 GLU A O 1
ATOM 830 N N . ASP A 1 105 ? 15.472 3.959 -19.977 1.00 78.81 105 ASP A N 1
ATOM 831 C CA . ASP A 1 105 ? 16.346 3.664 -18.847 1.00 78.81 105 ASP A CA 1
ATOM 832 C C . ASP A 1 105 ? 15.670 2.686 -17.874 1.00 78.81 105 ASP A C 1
ATOM 834 O O . ASP A 1 105 ? 14.463 2.436 -17.918 1.00 78.81 105 ASP A O 1
ATOM 838 N N . SER A 1 106 ? 16.469 2.131 -16.967 1.00 84.19 106 SER A N 1
ATOM 839 C CA . SER A 1 106 ? 15.974 1.367 -15.825 1.00 84.19 106 SER A CA 1
ATOM 840 C C . SER A 1 106 ? 15.966 2.256 -14.589 1.00 84.19 106 SER A C 1
ATOM 842 O O . SER A 1 106 ? 16.954 2.943 -14.318 1.00 84.19 106 SER A O 1
ATOM 844 N N . HIS A 1 107 ? 14.889 2.228 -13.812 1.00 84.75 107 HIS A N 1
ATOM 845 C CA . HIS A 1 107 ? 14.815 2.972 -12.558 1.00 84.75 107 HIS A CA 1
ATOM 846 C C . HIS A 1 107 ? 14.089 2.184 -11.472 1.00 84.75 107 HIS A C 1
ATOM 848 O O . HIS A 1 107 ? 13.225 1.352 -11.750 1.00 84.75 107 HIS A O 1
ATOM 854 N N . ASP A 1 108 ? 14.467 2.463 -10.228 1.00 89.62 108 ASP A N 1
ATOM 855 C CA . ASP A 1 108 ? 13.819 1.893 -9.056 1.00 89.62 108 ASP A CA 1
ATOM 856 C C . ASP A 1 108 ? 12.453 2.558 -8.854 1.00 89.62 108 ASP A C 1
ATOM 858 O O . ASP A 1 108 ? 12.318 3.783 -8.924 1.00 89.62 108 ASP A O 1
ATOM 862 N N . PHE A 1 109 ? 11.442 1.737 -8.596 1.00 87.75 109 PHE A N 1
ATOM 863 C CA . PHE A 1 109 ? 10.080 2.148 -8.304 1.00 87.75 109 PHE A CA 1
ATOM 864 C C . PHE A 1 109 ? 9.629 1.521 -6.988 1.00 87.75 109 PHE A C 1
ATOM 866 O O . PHE A 1 109 ? 9.699 0.303 -6.809 1.00 87.75 109 PHE A O 1
ATOM 873 N N . ASP A 1 110 ? 9.134 2.354 -6.077 1.00 90.75 110 ASP A N 1
ATOM 874 C CA . ASP A 1 110 ? 8.613 1.922 -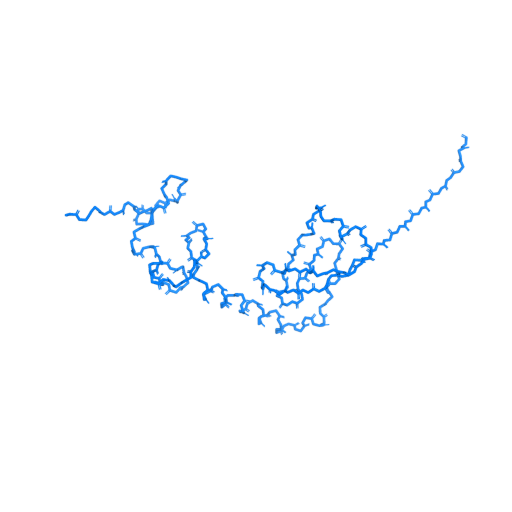4.785 1.00 90.75 110 ASP A CA 1
ATOM 875 C C . ASP A 1 110 ? 7.098 1.707 -4.869 1.00 90.75 110 ASP A C 1
ATOM 877 O O . ASP A 1 110 ? 6.325 2.646 -5.065 1.00 90.75 110 ASP A O 1
ATOM 881 N N . CYS A 1 111 ? 6.648 0.465 -4.684 1.00 90.19 111 CYS A N 1
ATOM 882 C CA . CYS A 1 111 ? 5.222 0.174 -4.574 1.00 90.19 111 CYS A CA 1
ATOM 883 C C . CYS A 1 111 ? 4.669 0.733 -3.256 1.00 90.19 111 CYS A C 1
ATOM 885 O O . CYS A 1 111 ? 4.986 0.204 -2.192 1.00 90.19 111 CYS A O 1
ATOM 887 N N . GLY A 1 112 ? 3.792 1.738 -3.319 1.00 87.25 112 GLY A N 1
ATOM 888 C CA . GLY A 1 112 ? 3.137 2.302 -2.130 1.00 87.25 112 GLY A CA 1
ATOM 889 C C . GLY A 1 112 ? 2.184 1.344 -1.400 1.00 87.25 112 GLY A C 1
ATOM 890 O O . GLY A 1 112 ? 1.862 1.586 -0.242 1.00 87.25 112 GLY A O 1
ATOM 891 N N . GLU A 1 113 ? 1.764 0.253 -2.048 1.00 88.69 113 GLU A N 1
ATOM 892 C CA . GLU A 1 113 ? 0.838 -0.729 -1.466 1.00 88.69 113 GLU A CA 1
ATOM 893 C C . GLU A 1 113 ? 1.557 -1.838 -0.694 1.00 88.69 113 GLU A C 1
ATOM 895 O O . GLU A 1 113 ? 1.125 -2.221 0.388 1.00 88.69 113 GLU A O 1
ATOM 900 N N . CYS A 1 114 ? 2.650 -2.388 -1.236 1.0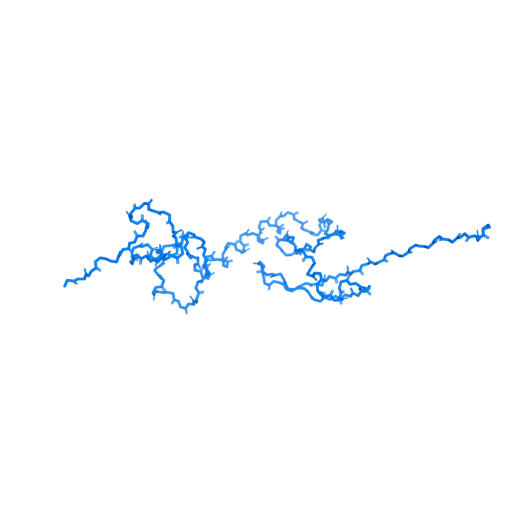0 90.44 114 CYS A N 1
ATOM 901 C CA . CYS A 1 114 ? 3.384 -3.484 -0.594 1.00 90.44 114 CYS A CA 1
ATOM 902 C C . CYS A 1 114 ? 4.795 -3.106 -0.129 1.00 90.44 114 CYS A C 1
ATOM 904 O O . CYS A 1 114 ? 5.553 -3.982 0.294 1.00 90.44 114 CYS A O 1
ATOM 906 N N . ASN A 1 115 ? 5.167 -1.825 -0.232 1.00 88.06 115 ASN A N 1
ATOM 907 C CA . ASN A 1 115 ? 6.471 -1.265 0.142 1.00 88.06 115 ASN A CA 1
ATOM 908 C C . ASN A 1 115 ? 7.668 -2.023 -0.451 1.00 88.06 115 ASN A C 1
ATOM 910 O O . ASN A 1 115 ? 8.736 -2.107 0.154 1.00 88.06 115 ASN A O 1
ATOM 914 N N . THR A 1 116 ? 7.479 -2.627 -1.624 1.00 90.56 116 THR A N 1
ATOM 915 C CA . THR A 1 116 ? 8.536 -3.339 -2.344 1.00 90.56 116 THR A CA 1
ATOM 916 C C . THR A 1 116 ? 9.094 -2.435 -3.427 1.00 90.56 116 THR A C 1
ATOM 918 O O . THR A 1 116 ? 8.335 -1.940 -4.259 1.00 90.56 116 THR A O 1
ATOM 921 N N . THR A 1 117 ? 10.412 -2.262 -3.427 1.00 92.00 117 THR A N 1
ATOM 922 C CA . THR A 1 117 ? 11.144 -1.600 -4.507 1.00 92.00 117 THR A CA 1
ATOM 923 C C . THR A 1 117 ? 11.420 -2.601 -5.625 1.00 92.00 117 THR A C 1
ATOM 925 O O . THR A 1 117 ? 11.917 -3.700 -5.363 1.00 92.00 117 THR A O 1
ATOM 928 N N . PHE A 1 118 ? 11.111 -2.240 -6.866 1.00 89.69 118 PHE A N 1
ATOM 929 C CA . PHE A 1 118 ? 11.389 -3.050 -8.051 1.00 89.69 118 PHE A CA 1
ATOM 930 C C . PHE A 1 118 ? 11.882 -2.182 -9.206 1.00 89.69 118 PHE A C 1
ATOM 932 O O . PHE A 1 118 ? 11.709 -0.968 -9.200 1.00 89.69 118 PHE A O 1
ATOM 939 N N . VAL A 1 119 ? 12.514 -2.809 -10.196 1.00 90.19 119 VAL A N 1
ATOM 940 C CA . VAL A 1 119 ? 13.063 -2.102 -11.356 1.00 90.19 119 VAL A CA 1
ATOM 941 C C . VAL A 1 119 ? 12.011 -2.022 -12.454 1.00 90.19 119 VAL A C 1
ATOM 943 O O . VAL A 1 119 ? 11.432 -3.039 -12.837 1.00 90.19 119 VAL A O 1
ATOM 946 N N . VAL A 1 120 ? 11.805 -0.823 -12.987 1.00 88.19 120 VAL A N 1
ATOM 947 C CA . VAL A 1 120 ? 10.991 -0.566 -14.177 1.00 88.19 120 VAL A CA 1
ATOM 948 C C . VAL A 1 120 ? 11.925 -0.278 -15.344 1.00 88.19 120 VAL A C 1
ATOM 950 O O . VAL A 1 120 ? 12.804 0.575 -15.242 1.00 88.19 120 VAL A O 1
ATOM 953 N N . GLU A 1 121 ? 11.735 -0.989 -16.454 1.00 87.06 121 GLU A N 1
ATOM 954 C CA . GLU A 1 121 ? 12.421 -0.723 -17.720 1.00 87.06 121 GLU A CA 1
ATOM 955 C C . GLU A 1 121 ? 11.471 -0.001 -18.678 1.00 87.06 121 GLU A C 1
ATOM 957 O O . GLU A 1 121 ? 10.430 -0.540 -19.060 1.00 87.06 121 GLU A O 1
ATOM 962 N N . THR A 1 122 ? 11.834 1.203 -19.107 1.00 84.75 122 THR A N 1
ATOM 963 C CA . THR A 1 122 ? 11.064 1.966 -20.096 1.00 84.75 122 THR A CA 1
ATOM 964 C C . THR A 1 122 ? 11.601 1.729 -21.503 1.00 84.75 122 THR A C 1
ATOM 966 O O . THR A 1 122 ? 12.806 1.676 -21.741 1.00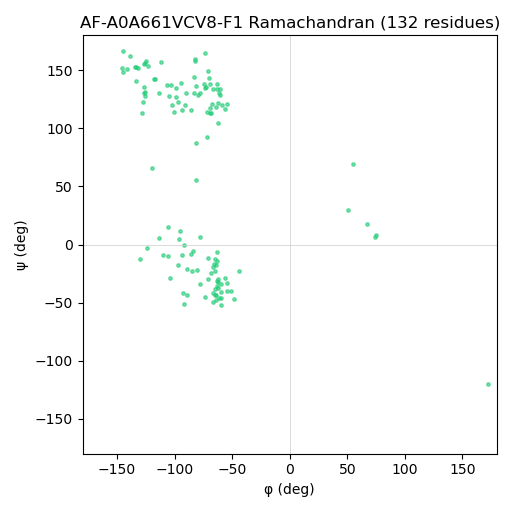 84.75 122 THR A O 1
ATOM 969 N N . ARG A 1 123 ? 10.692 1.582 -22.472 1.00 80.50 123 ARG A N 1
ATOM 970 C CA . ARG A 1 123 ? 11.030 1.420 -23.895 1.00 80.50 123 ARG A CA 1
ATOM 971 C C . ARG A 1 123 ? 10.290 2.462 -24.715 1.00 80.50 123 ARG A C 1
ATOM 973 O O . ARG A 1 123 ? 9.078 2.605 -24.574 1.00 80.50 123 ARG A O 1
ATOM 980 N N . MET A 1 124 ? 11.000 3.160 -25.596 1.00 78.50 124 MET A N 1
ATOM 981 C CA . MET A 1 124 ? 10.426 4.201 -26.447 1.00 78.50 124 MET A CA 1
ATOM 982 C C . MET A 1 124 ? 10.581 3.816 -27.914 1.00 78.50 124 MET A C 1
ATOM 984 O O . MET A 1 124 ? 11.594 3.273 -28.337 1.00 78.50 124 MET A O 1
ATOM 988 N N . SER A 1 125 ? 9.577 4.128 -28.732 1.00 78.12 125 SER A N 1
ATOM 989 C CA . SER A 1 125 ? 9.684 3.955 -30.182 1.00 78.12 125 SER A CA 1
ATOM 990 C C . SER A 1 125 ? 9.321 5.251 -30.902 1.00 78.12 125 SER A C 1
ATOM 992 O O . SER A 1 125 ? 8.233 5.797 -30.734 1.00 78.12 125 SER A O 1
ATOM 994 N N . PHE A 1 126 ? 10.256 5.764 -31.709 1.00 82.56 126 PHE A N 1
ATOM 995 C CA . PHE A 1 126 ? 10.062 6.959 -32.532 1.00 82.56 126 PHE A CA 1
ATOM 996 C C . PHE A 1 126 ? 9.919 6.568 -34.002 1.00 82.56 126 PHE A C 1
ATOM 998 O O . PHE A 1 126 ? 10.684 5.753 -34.517 1.00 82.56 126 PHE A O 1
ATOM 1005 N N . SER A 1 127 ? 8.970 7.187 -34.708 1.00 82.19 127 SER A N 1
ATOM 1006 C CA . SER A 1 127 ? 8.830 7.029 -36.158 1.00 82.19 127 SER A CA 1
ATOM 1007 C C . SER A 1 127 ? 8.644 8.382 -36.842 1.00 82.19 127 SER A C 1
ATOM 1009 O O . SER A 1 127 ? 7.975 9.276 -36.324 1.00 82.19 127 SER A O 1
ATOM 1011 N N . TYR A 1 128 ? 9.278 8.543 -38.006 1.00 84.81 128 TYR A N 1
ATOM 1012 C CA . TYR A 1 128 ? 9.285 9.787 -38.771 1.00 84.81 128 TYR A CA 1
ATOM 1013 C C . TYR A 1 128 ? 8.830 9.525 -40.201 1.00 84.81 128 TYR A C 1
ATOM 1015 O O . TYR A 1 128 ? 9.309 8.603 -40.860 1.00 84.81 128 TYR A O 1
ATOM 1023 N N . GLN A 1 129 ? 7.958 10.392 -40.705 1.00 87.69 129 GLN A N 1
ATOM 1024 C CA . GLN A 1 129 ? 7.573 10.433 -42.108 1.00 87.69 129 GLN A CA 1
ATOM 1025 C C . GLN A 1 129 ? 7.780 11.854 -42.629 1.00 87.69 129 GLN A C 1
ATOM 1027 O O . GLN A 1 129 ? 7.333 12.821 -42.016 1.00 87.69 129 GLN A O 1
ATOM 1032 N N . THR A 1 130 ? 8.461 11.989 -43.765 1.00 89.00 130 THR A N 1
ATOM 1033 C CA . THR A 1 130 ? 8.719 13.286 -44.400 1.00 89.00 130 THR A CA 1
ATOM 1034 C C . THR A 1 130 ? 8.184 13.302 -45.827 1.00 89.00 130 THR A C 1
ATOM 1036 O O . THR A 1 130 ? 8.008 12.266 -46.469 1.00 89.00 130 THR A O 1
ATOM 1039 N N . SER A 1 131 ? 7.846 14.487 -46.329 1.00 89.00 131 SER A N 1
ATOM 1040 C CA . SER A 1 131 ? 7.362 14.681 -47.698 1.00 89.00 131 SER A CA 1
ATOM 1041 C C . SER A 1 131 ? 7.856 16.016 -48.244 1.00 89.00 131 SER A C 1
ATOM 1043 O O . SER A 1 131 ? 8.052 16.971 -47.491 1.00 89.00 131 SER A O 1
ATOM 1045 N N . ILE A 1 132 ? 8.080 16.071 -49.558 1.00 84.94 132 ILE A N 1
ATOM 1046 C CA . ILE A 1 132 ? 8.531 17.282 -50.249 1.00 84.94 132 ILE A CA 1
ATOM 1047 C C . ILE A 1 132 ? 7.373 18.274 -50.318 1.00 84.94 132 ILE A C 1
ATOM 1049 O O . ILE A 1 132 ? 6.242 17.911 -50.643 1.00 84.94 132 ILE A O 1
ATOM 1053 N N . LYS A 1 133 ? 7.679 19.538 -50.026 1.00 73.81 133 LYS A N 1
ATOM 1054 C CA . LYS A 1 133 ? 6.734 20.641 -50.160 1.00 73.81 133 LYS A CA 1
ATOM 1055 C C . LYS A 1 133 ? 6.447 20.862 -51.650 1.00 73.81 133 LYS A C 1
ATOM 1057 O O . LYS A 1 133 ? 7.369 21.212 -52.385 1.00 73.81 133 LYS A O 1
ATOM 1062 N N . GLN A 1 134 ? 5.213 20.586 -52.074 1.00 66.69 134 GLN A N 1
ATOM 1063 C CA . GLN A 1 134 ? 4.730 20.910 -53.422 1.00 66.69 134 GLN A CA 1
ATOM 1064 C C . GLN A 1 134 ? 4.562 22.419 -53.600 1.00 66.69 134 GLN A C 1
ATOM 1066 O O . GLN A 1 134 ? 4.244 23.098 -52.594 1.00 66.69 134 GLN A O 1
#